Protein AF-A0A7K2ZC32-F1 (afdb_monomer_lite)

Structure (mmCIF, N/CA/C/O backbone):
data_AF-A0A7K2ZC32-F1
#
_entry.id   AF-A0A7K2ZC32-F1
#
loop_
_atom_site.group_PDB
_atom_site.id
_atom_site.type_symbol
_atom_site.label_atom_id
_atom_site.label_alt_id
_atom_site.label_comp_id
_atom_site.label_asym_id
_atom_site.label_entity_id
_atom_site.label_seq_id
_atom_site.pdbx_PDB_ins_code
_atom_site.Cartn_x
_atom_site.Cartn_y
_atom_site.Cartn_z
_atom_site.occupancy
_atom_site.B_iso_or_equiv
_atom_site.auth_seq_id
_atom_site.auth_comp_id
_atom_site.auth_asym_id
_atom_site.auth_atom_id
_atom_site.pdbx_PDB_model_num
ATOM 1 N N . MET A 1 1 ? 11.522 6.679 -8.297 1.00 77.69 1 MET A N 1
ATOM 2 C CA . MET A 1 1 ? 11.304 6.200 -6.911 1.00 77.69 1 MET A CA 1
ATOM 3 C C . MET A 1 1 ? 10.439 7.129 -6.068 1.00 77.69 1 MET A C 1
ATOM 5 O O . MET A 1 1 ? 9.883 6.649 -5.090 1.00 77.69 1 MET A O 1
ATOM 9 N N . LEU A 1 2 ? 10.298 8.417 -6.407 1.00 86.56 2 LEU A N 1
ATOM 10 C CA . LEU A 1 2 ? 9.569 9.373 -5.564 1.00 86.56 2 LEU A CA 1
ATOM 11 C C . LEU A 1 2 ? 8.123 8.941 -5.275 1.00 86.56 2 LEU A C 1
ATOM 13 O O . LEU A 1 2 ? 7.715 8.970 -4.123 1.00 86.56 2 LEU A O 1
ATOM 17 N N . VAL A 1 3 ? 7.392 8.446 -6.281 1.00 87.44 3 VAL A N 1
ATOM 18 C CA . VAL A 1 3 ? 6.014 7.951 -6.104 1.00 87.44 3 VAL A CA 1
ATOM 19 C C . VAL A 1 3 ? 5.949 6.777 -5.120 1.00 87.44 3 VAL A C 1
ATOM 21 O O . VAL A 1 3 ? 5.166 6.815 -4.177 1.00 87.44 3 VAL A O 1
ATOM 24 N N . SER A 1 4 ? 6.800 5.757 -5.283 1.00 88.00 4 SER A N 1
ATOM 25 C CA . SER A 1 4 ? 6.848 4.602 -4.373 1.00 88.00 4 SER A CA 1
ATOM 26 C C . SER A 1 4 ? 7.157 5.018 -2.931 1.00 88.00 4 SER A C 1
ATOM 28 O O . SER A 1 4 ? 6.517 4.541 -1.992 1.00 88.00 4 SER A O 1
ATOM 30 N N . LEU A 1 5 ? 8.119 5.927 -2.744 1.00 90.19 5 LEU A N 1
ATOM 31 C CA . LEU A 1 5 ? 8.491 6.433 -1.422 1.00 90.19 5 LEU A CA 1
ATOM 32 C C . LEU A 1 5 ? 7.382 7.291 -0.806 1.00 90.19 5 LEU A C 1
ATOM 34 O O . LEU A 1 5 ? 7.105 7.152 0.380 1.00 90.19 5 LEU A O 1
ATOM 38 N N . ALA A 1 6 ? 6.713 8.126 -1.604 1.00 92.94 6 ALA A N 1
ATOM 39 C CA . ALA A 1 6 ? 5.581 8.926 -1.151 1.00 92.94 6 ALA A CA 1
ATOM 40 C C . ALA A 1 6 ? 4.414 8.038 -0.693 1.00 92.94 6 ALA A C 1
ATOM 42 O O . ALA A 1 6 ? 3.848 8.286 0.367 1.00 92.94 6 ALA A O 1
ATOM 43 N N . LEU A 1 7 ? 4.104 6.968 -1.434 1.00 92.56 7 LEU A N 1
ATOM 44 C CA . LEU A 1 7 ? 3.081 5.988 -1.049 1.00 92.56 7 LEU A CA 1
ATOM 45 C C . LEU A 1 7 ? 3.449 5.240 0.240 1.00 92.56 7 LEU A C 1
ATOM 47 O O . LEU A 1 7 ? 2.595 5.065 1.107 1.00 92.56 7 LEU A O 1
ATOM 51 N N . LEU A 1 8 ? 4.717 4.838 0.400 1.00 92.38 8 LEU A N 1
ATOM 52 C CA . LEU A 1 8 ? 5.197 4.210 1.639 1.00 92.38 8 LEU A CA 1
ATOM 53 C C . LEU A 1 8 ? 5.084 5.150 2.828 1.00 92.38 8 LEU A C 1
ATOM 55 O O . LEU A 1 8 ? 4.583 4.756 3.879 1.00 92.38 8 LEU A O 1
ATOM 59 N N . LEU A 1 9 ? 5.532 6.393 2.658 1.00 96.00 9 LEU A N 1
ATOM 60 C CA . LEU A 1 9 ? 5.474 7.401 3.703 1.00 96.00 9 LEU A CA 1
ATOM 61 C C . LEU A 1 9 ? 4.022 7.709 4.077 1.00 96.00 9 LEU A C 1
ATOM 63 O O . LEU A 1 9 ? 3.698 7.738 5.260 1.00 96.00 9 LEU A O 1
ATOM 67 N N . LEU A 1 10 ? 3.140 7.872 3.088 1.00 95.69 10 LEU A N 1
ATOM 68 C CA . LEU A 1 10 ? 1.712 8.092 3.304 1.00 95.69 10 LEU A CA 1
ATOM 69 C C . LEU A 1 10 ? 1.089 6.935 4.088 1.00 95.69 10 LEU A C 1
ATOM 71 O O . LEU A 1 10 ? 0.424 7.172 5.097 1.00 95.69 10 LEU A O 1
ATOM 75 N N . GLY A 1 11 ? 1.335 5.693 3.666 1.00 93.69 11 GLY A N 1
ATOM 76 C CA . GLY A 1 11 ? 0.842 4.508 4.361 1.00 93.69 11 GLY A CA 1
ATOM 77 C C . GLY A 1 11 ? 1.366 4.424 5.797 1.00 93.69 11 GLY A C 1
ATOM 78 O O . GLY A 1 11 ? 0.586 4.216 6.725 1.00 93.69 11 GLY A O 1
ATOM 79 N N . ALA A 1 12 ? 2.668 4.638 6.002 1.00 94.81 12 ALA A N 1
ATOM 80 C CA . ALA A 1 12 ? 3.301 4.568 7.318 1.00 94.81 12 ALA A CA 1
ATOM 81 C C . ALA A 1 12 ? 2.800 5.666 8.268 1.00 94.81 12 ALA A C 1
ATOM 83 O O . ALA A 1 12 ? 2.440 5.383 9.411 1.00 94.81 12 ALA A O 1
ATOM 84 N N . LEU A 1 13 ? 2.716 6.913 7.795 1.00 96.44 13 LEU A N 1
ATOM 85 C CA . LEU A 1 13 ? 2.178 8.027 8.576 1.00 96.44 13 LEU A CA 1
ATOM 86 C C . LEU A 1 13 ? 0.713 7.783 8.936 1.00 96.44 13 LEU A C 1
ATOM 88 O O . LEU A 1 13 ? 0.324 7.962 10.089 1.00 96.44 13 LEU A O 1
ATOM 92 N N . THR A 1 14 ? -0.085 7.314 7.978 1.00 95.00 14 THR A N 1
ATOM 93 C CA . THR A 1 14 ? -1.499 7.007 8.210 1.00 95.00 14 THR A CA 1
ATOM 94 C C . THR A 1 14 ? -1.657 5.889 9.245 1.00 95.00 14 THR A C 1
ATOM 96 O O . THR A 1 14 ? -2.480 6.022 10.150 1.00 95.00 14 THR A O 1
ATOM 99 N N . ALA A 1 15 ? -0.834 4.837 9.189 1.00 93.38 15 ALA A N 1
ATOM 100 C CA . ALA A 1 15 ? -0.842 3.747 10.167 1.00 93.38 15 ALA A CA 1
ATOM 101 C C . ALA A 1 15 ? -0.456 4.205 11.588 1.00 93.38 15 ALA A C 1
ATOM 103 O O . ALA A 1 15 ? -1.016 3.718 12.568 1.00 93.38 15 ALA A O 1
ATOM 104 N N . LEU A 1 16 ? 0.469 5.162 11.712 1.00 95.94 16 LEU A N 1
ATOM 105 C CA . LEU A 1 16 ? 0.940 5.674 13.005 1.00 95.94 16 LEU A CA 1
ATOM 106 C C . LEU A 1 16 ? -0.010 6.705 13.630 1.00 95.94 16 LEU A C 1
ATOM 108 O O . LEU A 1 16 ? -0.177 6.749 14.852 1.00 95.94 16 LEU A O 1
ATOM 112 N N . VAL A 1 17 ? -0.606 7.568 12.806 1.00 95.69 17 VAL A N 1
ATOM 113 C CA . VAL A 1 17 ? -1.383 8.723 13.274 1.00 95.69 17 VAL A CA 1
ATOM 114 C C . VAL A 1 17 ? -2.856 8.368 13.481 1.00 95.69 17 VAL A C 1
ATOM 116 O O . VAL A 1 17 ? -3.448 8.799 14.475 1.00 95.69 17 VAL A O 1
ATOM 119 N N . THR A 1 18 ? -3.442 7.540 12.610 1.00 92.44 18 THR A N 1
ATOM 120 C CA . THR A 1 18 ? -4.878 7.205 12.659 1.00 92.44 18 THR A CA 1
ATOM 121 C C . THR A 1 18 ? -5.338 6.635 14.003 1.00 92.44 18 THR A C 1
ATOM 123 O O . THR A 1 18 ? -6.340 7.140 14.509 1.00 92.44 18 THR A O 1
ATOM 126 N N . PRO A 1 19 ? -4.646 5.668 14.644 1.00 90.31 19 PRO A N 1
ATOM 127 C CA . PRO A 1 19 ? -5.101 5.115 15.922 1.00 90.31 19 PRO A CA 1
ATOM 128 C C . PRO A 1 19 ? -5.273 6.193 16.997 1.00 90.31 19 PRO A C 1
ATOM 130 O O . PRO A 1 19 ? -6.259 6.214 17.732 1.00 90.31 19 PRO A O 1
ATOM 133 N N . ARG A 1 20 ? -4.327 7.142 17.053 1.00 91.00 20 ARG A N 1
ATOM 134 C CA . ARG A 1 20 ? -4.350 8.251 18.016 1.00 91.00 20 ARG A CA 1
ATOM 135 C C . ARG A 1 20 ? -5.461 9.250 17.712 1.00 91.00 20 ARG A C 1
ATOM 137 O O . ARG A 1 20 ? -6.058 9.778 18.645 1.00 91.00 20 ARG A O 1
ATOM 144 N N . LEU A 1 21 ? -5.728 9.521 16.434 1.00 90.75 21 LEU A N 1
ATOM 145 C CA . LEU A 1 21 ? -6.829 10.395 16.024 1.00 90.75 21 LEU A CA 1
ATOM 146 C C . LEU A 1 21 ? -8.187 9.761 16.333 1.00 90.75 21 LEU A C 1
ATOM 148 O O . LEU A 1 21 ? -9.045 10.422 16.912 1.00 90.75 21 LEU A O 1
ATOM 152 N N . MET A 1 22 ? -8.358 8.475 16.025 1.00 88.88 22 MET A N 1
ATOM 153 C CA . MET A 1 22 ? -9.594 7.741 16.296 1.00 88.88 22 MET A CA 1
ATOM 154 C C . MET A 1 22 ? -9.901 7.627 17.789 1.00 88.88 22 MET A C 1
ATOM 156 O O . MET A 1 22 ? -11.054 7.794 18.177 1.00 88.88 22 MET A O 1
ATOM 160 N N . ALA A 1 23 ? -8.879 7.424 18.629 1.00 87.81 23 ALA A N 1
ATOM 161 C CA . ALA A 1 23 ? -9.035 7.392 20.085 1.00 87.81 23 ALA A CA 1
ATOM 162 C C . ALA A 1 23 ? -9.466 8.745 20.686 1.00 87.81 23 ALA A C 1
ATOM 164 O O . ALA A 1 23 ? -10.003 8.785 21.789 1.00 87.81 23 ALA A O 1
ATOM 165 N N . ARG A 1 24 ? -9.213 9.860 19.988 1.00 88.81 24 ARG A N 1
ATOM 166 C CA . ARG A 1 24 ? -9.576 11.218 20.433 1.00 88.81 24 ARG A CA 1
ATOM 167 C C . ARG A 1 24 ? -10.883 11.729 19.826 1.00 88.81 24 ARG A C 1
ATOM 169 O O . ARG A 1 24 ? -11.396 12.750 20.282 1.00 88.81 24 ARG A O 1
ATOM 176 N N . ALA A 1 25 ? -11.391 11.077 18.785 1.00 87.06 25 ALA A N 1
ATOM 177 C CA . ALA A 1 25 ? -12.604 11.492 18.099 1.00 87.06 25 ALA A CA 1
ATOM 178 C C . ALA A 1 25 ? -13.843 11.229 18.969 1.00 87.06 25 ALA A C 1
ATOM 180 O O . ALA A 1 25 ? -13.939 10.203 19.640 1.00 87.06 25 ALA A O 1
ATOM 181 N N . ARG A 1 26 ? -14.807 12.157 18.943 1.00 85.00 26 ARG A N 1
ATOM 182 C CA . ARG A 1 26 ? -16.142 11.932 19.510 1.00 85.00 26 ARG A CA 1
ATOM 183 C C . ARG A 1 26 ? -17.007 11.282 18.439 1.00 85.00 26 ARG A C 1
ATOM 185 O O .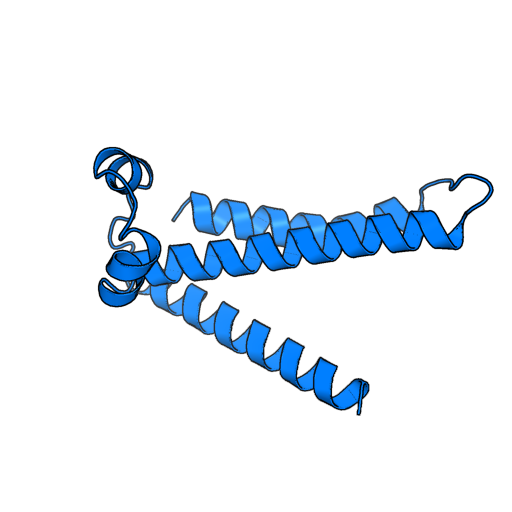 ARG A 1 26 ? -17.154 11.848 17.357 1.00 85.00 26 ARG A O 1
ATOM 192 N N . TRP A 1 27 ? -17.550 10.110 18.737 1.00 81.88 27 TRP A N 1
ATOM 193 C CA . TRP A 1 27 ? -18.388 9.359 17.810 1.00 81.88 27 TRP A CA 1
ATOM 194 C C . TRP A 1 27 ? -19.873 9.625 18.123 1.00 81.88 27 TRP A C 1
ATOM 196 O O . TRP A 1 27 ? -20.222 9.742 19.293 1.00 81.88 27 TRP A O 1
ATOM 206 N N . PRO A 1 28 ? -20.743 9.786 17.111 1.00 76.88 28 PRO A N 1
ATOM 207 C CA . PRO A 1 28 ? -22.193 9.924 17.306 1.00 76.88 28 PRO A CA 1
ATOM 208 C C . PRO A 1 28 ? -22.833 8.591 17.744 1.00 76.88 28 PRO A C 1
ATOM 210 O O . PRO A 1 28 ? -22.164 7.564 17.684 1.00 76.88 28 PRO A O 1
ATOM 213 N N . GLU A 1 29 ? -24.127 8.575 18.113 1.00 69.25 29 GLU A N 1
ATOM 214 C CA . GLU A 1 29 ? -24.822 7.483 18.848 1.00 69.25 29 GLU A CA 1
ATOM 215 C C . GLU A 1 29 ? -24.643 6.037 18.316 1.00 69.25 29 GLU A C 1
ATOM 217 O O . GLU A 1 29 ? -24.908 5.079 19.041 1.00 69.25 29 GLU A O 1
ATOM 222 N N . ARG A 1 30 ? -24.161 5.829 17.081 1.00 67.06 30 ARG A N 1
ATOM 223 C CA . ARG A 1 30 ? -23.692 4.521 16.571 1.00 67.06 30 ARG A CA 1
ATOM 224 C C . ARG A 1 30 ? -22.184 4.320 16.765 1.00 67.06 30 ARG A C 1
ATOM 226 O O . ARG A 1 30 ? -21.483 3.891 15.841 1.00 67.06 30 ARG A O 1
ATOM 233 N N . GLU A 1 31 ? -21.711 4.619 17.970 1.00 65.56 31 GLU A N 1
ATOM 234 C CA . GLU A 1 31 ? -20.295 4.772 18.326 1.00 65.56 31 GLU A CA 1
ATOM 235 C C . GLU A 1 31 ? -19.372 3.639 17.830 1.00 65.56 31 GLU A C 1
ATOM 237 O O . GLU A 1 31 ? -18.367 3.950 17.187 1.00 65.56 31 GLU A O 1
ATOM 242 N N . PRO A 1 32 ? -19.680 2.337 18.017 1.00 75.56 32 PRO A N 1
ATOM 243 C CA . PRO A 1 32 ? -18.739 1.288 17.627 1.00 75.56 32 PRO A CA 1
ATOM 244 C C . PRO A 1 32 ? -18.728 1.026 16.117 1.00 75.56 32 PRO A C 1
ATOM 246 O O . PRO A 1 32 ? -17.680 0.730 15.549 1.00 75.56 32 PRO A O 1
ATOM 249 N N . VAL A 1 33 ? -19.875 1.142 15.438 1.00 87.19 33 VAL A N 1
ATOM 250 C CA . VAL A 1 33 ? -20.010 0.706 14.037 1.00 87.19 33 VAL A CA 1
ATOM 251 C C . VAL A 1 33 ? -19.309 1.671 13.089 1.00 87.19 33 VAL A C 1
ATOM 253 O O . VAL A 1 33 ? -18.578 1.236 12.200 1.00 87.19 33 VAL A O 1
ATOM 256 N N . VAL A 1 34 ? -19.506 2.978 13.278 1.00 87.38 34 VAL A N 1
ATOM 257 C CA . VAL A 1 34 ? -18.889 3.994 12.411 1.00 87.38 34 VAL A CA 1
ATOM 258 C C . VAL A 1 34 ? -17.379 4.037 12.637 1.00 87.38 34 VAL A C 1
ATOM 260 O O . VAL A 1 34 ? -16.624 4.097 11.667 1.00 87.38 34 VAL A O 1
ATOM 263 N N . ALA A 1 35 ? -16.932 3.918 13.892 1.00 87.75 35 ALA A N 1
ATOM 264 C CA . ALA A 1 35 ? -15.513 3.819 14.216 1.00 87.75 35 ALA A CA 1
ATOM 265 C C . ALA A 1 35 ? -14.865 2.610 13.531 1.00 87.75 35 ALA A C 1
ATOM 267 O O . ALA A 1 35 ? -13.852 2.758 12.848 1.00 87.75 35 ALA A O 1
ATOM 268 N N . LEU A 1 36 ? -15.481 1.430 13.628 1.00 90.38 36 LEU A N 1
ATOM 269 C CA . LEU A 1 36 ? -14.993 0.227 12.952 1.00 90.38 36 LEU A CA 1
ATOM 270 C C . LEU A 1 36 ? -14.917 0.414 11.434 1.00 90.38 36 LEU A C 1
ATOM 272 O O . LEU A 1 36 ? -13.888 0.103 10.843 1.00 90.38 36 LEU A O 1
ATOM 276 N N . TRP A 1 37 ? -15.956 0.962 10.801 1.00 91.50 37 TRP A N 1
ATOM 277 C CA . TRP A 1 37 ? -15.956 1.205 9.354 1.00 91.50 37 TRP A CA 1
ATOM 278 C C . TRP A 1 37 ? -14.841 2.149 8.912 1.00 91.50 37 TRP A C 1
ATOM 280 O O . TRP A 1 37 ? -14.115 1.846 7.965 1.00 91.50 37 TRP A O 1
ATOM 290 N N . VAL A 1 38 ? -14.667 3.269 9.617 1.00 91.94 38 VAL A N 1
ATOM 291 C CA . VAL A 1 38 ? -13.589 4.223 9.326 1.00 91.94 38 VAL A CA 1
ATOM 292 C C . VAL A 1 38 ? -12.227 3.554 9.491 1.00 91.94 38 VAL A C 1
ATOM 294 O O . VAL A 1 38 ? -11.371 3.697 8.619 1.00 91.94 38 VAL A O 1
ATOM 297 N N . TRP A 1 39 ? -12.040 2.772 10.555 1.00 93.19 39 TRP A N 1
ATOM 298 C CA . TRP A 1 39 ? -10.805 2.026 10.772 1.00 93.19 39 TRP A CA 1
ATOM 299 C C . TRP A 1 39 ? -10.509 1.050 9.629 1.00 93.19 39 TRP A C 1
ATOM 301 O O . TRP A 1 39 ? -9.396 1.050 9.107 1.00 93.19 39 TRP A O 1
ATOM 311 N N . GLN A 1 40 ? -11.499 0.271 9.183 1.00 94.69 40 GLN A N 1
ATOM 312 C CA . GLN A 1 40 ? -11.327 -0.670 8.070 1.00 94.69 40 GLN A CA 1
ATOM 313 C C . GLN A 1 40 ? -10.962 0.045 6.767 1.00 94.69 40 GLN A C 1
ATOM 315 O O . GLN A 1 40 ? -10.042 -0.383 6.069 1.00 94.69 40 GLN A O 1
ATOM 320 N N . CYS A 1 41 ? -11.619 1.167 6.461 1.00 95.00 41 CYS A N 1
ATOM 321 C CA . CYS A 1 41 ? -11.277 1.983 5.297 1.00 95.00 41 CYS A CA 1
ATOM 322 C C . CYS A 1 41 ? -9.831 2.490 5.362 1.00 95.00 41 CYS A C 1
ATOM 324 O O . CYS A 1 41 ? -9.119 2.462 4.356 1.00 95.00 41 CYS A O 1
ATOM 326 N N . VAL A 1 42 ? -9.372 2.915 6.541 1.00 95.81 42 VAL A N 1
ATOM 327 C CA . VAL A 1 42 ? -7.988 3.362 6.718 1.00 95.81 42 VAL A CA 1
ATOM 328 C C . VAL A 1 42 ? -7.004 2.207 6.552 1.00 95.81 42 VAL A C 1
ATOM 330 O O . VAL A 1 42 ? -6.02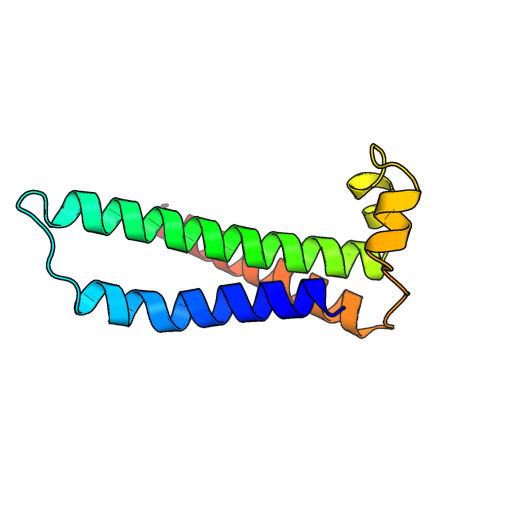9 2.349 5.814 1.00 95.81 42 VAL A O 1
ATOM 333 N N . VAL A 1 43 ? -7.257 1.060 7.185 1.00 95.50 43 VAL A N 1
ATOM 334 C CA . VAL A 1 43 ? -6.414 -0.136 7.038 1.00 95.50 43 VAL A CA 1
ATOM 335 C C . VAL A 1 43 ? -6.327 -0.548 5.569 1.00 95.50 43 VAL A C 1
ATOM 337 O O . VAL A 1 43 ? -5.225 -0.755 5.062 1.00 95.50 43 VAL A O 1
ATOM 340 N N . ALA A 1 44 ? -7.454 -0.585 4.856 1.00 96.31 44 ALA A N 1
ATOM 341 C CA . ALA A 1 44 ? -7.482 -0.870 3.425 1.00 96.31 44 ALA A CA 1
ATOM 342 C C . ALA A 1 44 ? -6.640 0.141 2.627 1.00 96.31 44 ALA A C 1
ATOM 344 O O . ALA A 1 44 ? -5.825 -0.262 1.799 1.00 96.31 44 ALA A O 1
ATOM 345 N N . GLY A 1 45 ? -6.764 1.441 2.912 1.00 95.56 45 GLY A N 1
ATOM 346 C CA . GLY A 1 45 ? -5.963 2.485 2.265 1.00 95.56 45 GLY A CA 1
ATOM 347 C C . GLY A 1 45 ? -4.456 2.341 2.512 1.00 95.56 45 GLY A C 1
ATOM 348 O O . GLY A 1 45 ? -3.656 2.502 1.584 1.00 95.56 45 GLY A O 1
ATOM 349 N N . VAL A 1 46 ? -4.054 1.975 3.733 1.00 96.25 46 VAL A N 1
ATOM 350 C CA . VAL A 1 46 ? -2.654 1.666 4.065 1.00 96.25 46 VAL A CA 1
ATOM 351 C C . VAL A 1 46 ? -2.180 0.461 3.255 1.00 96.25 46 VAL A C 1
ATOM 353 O O . VAL A 1 46 ? -1.168 0.560 2.564 1.00 96.25 46 VAL A O 1
ATOM 356 N N . LEU A 1 47 ? -2.923 -0.648 3.263 1.00 95.25 47 LEU A N 1
ATOM 357 C CA . LEU A 1 47 ? -2.556 -1.858 2.520 1.00 95.25 47 LEU A CA 1
ATOM 358 C C . LEU A 1 47 ? -2.425 -1.591 1.015 1.00 95.25 47 LEU A C 1
ATOM 360 O O . LEU A 1 47 ? -1.440 -2.005 0.405 1.00 95.25 47 LEU A O 1
ATOM 364 N N . VAL A 1 48 ? -3.359 -0.835 0.431 1.00 95.94 48 VAL A N 1
ATOM 365 C CA . VAL A 1 48 ? -3.301 -0.415 -0.977 1.00 95.94 48 VAL A CA 1
ATOM 366 C C . VAL A 1 48 ? -2.062 0.441 -1.246 1.00 95.94 48 VAL A C 1
ATOM 368 O O . VAL A 1 48 ? -1.376 0.219 -2.242 1.00 95.94 48 VAL A O 1
ATOM 371 N N . SER A 1 49 ? -1.716 1.371 -0.353 1.00 94.94 49 SER A N 1
ATOM 372 C CA . SER A 1 49 ? -0.524 2.220 -0.505 1.00 94.94 49 SER A CA 1
ATOM 373 C C . SER A 1 49 ? 0.769 1.397 -0.509 1.00 94.94 49 SER A C 1
ATOM 375 O O . SER A 1 49 ? 1.635 1.593 -1.368 1.00 94.94 49 SER A O 1
ATOM 377 N N . PHE A 1 50 ? 0.885 0.431 0.407 1.00 93.31 50 PHE A N 1
ATOM 378 C CA . PHE A 1 50 ? 2.028 -0.482 0.474 1.00 93.31 50 PHE A CA 1
ATOM 379 C C . PHE A 1 50 ? 2.092 -1.406 -0.754 1.00 93.31 50 PHE A C 1
ATOM 381 O O . PHE A 1 50 ? 3.162 -1.559 -1.347 1.00 93.31 50 PHE A O 1
ATOM 388 N N . ALA A 1 51 ? 0.956 -1.957 -1.193 1.00 93.00 51 ALA A N 1
ATOM 389 C CA . ALA A 1 51 ? 0.875 -2.817 -2.374 1.00 93.00 51 ALA A CA 1
ATOM 390 C C . ALA A 1 51 ? 1.237 -2.072 -3.671 1.00 93.00 51 ALA A C 1
ATOM 392 O O . ALA A 1 51 ? 1.991 -2.589 -4.500 1.00 93.00 51 ALA A O 1
ATOM 393 N N . LEU A 1 52 ? 0.761 -0.835 -3.840 1.00 92.25 52 LEU A N 1
ATOM 394 C CA . LEU A 1 52 ? 1.121 0.008 -4.981 1.00 92.25 52 LEU A CA 1
ATOM 395 C C . LEU A 1 52 ? 2.605 0.375 -4.955 1.00 92.25 52 LEU A C 1
ATOM 397 O O . LEU A 1 52 ? 3.273 0.276 -5.982 1.00 92.25 52 LEU A O 1
ATOM 401 N N . SER A 1 53 ? 3.152 0.735 -3.791 1.00 91.62 53 SER A N 1
ATOM 402 C CA . SER A 1 53 ? 4.584 1.022 -3.675 1.00 91.62 53 SER A CA 1
ATOM 403 C C . SER A 1 53 ? 5.455 -0.189 -4.018 1.00 91.62 53 SER A C 1
ATOM 405 O O . SER A 1 53 ? 6.434 -0.056 -4.760 1.00 91.62 53 SER A O 1
ATOM 407 N N . MET A 1 54 ? 5.067 -1.379 -3.551 1.00 93.12 54 MET A N 1
ATOM 408 C CA . MET A 1 54 ? 5.707 -2.641 -3.921 1.00 93.12 54 MET A CA 1
ATOM 409 C C . MET A 1 54 ? 5.647 -2.859 -5.435 1.00 93.12 54 MET A C 1
ATOM 411 O O . MET A 1 54 ? 6.677 -3.114 -6.054 1.00 93.12 54 MET A O 1
ATOM 415 N N . THR A 1 55 ? 4.469 -2.693 -6.040 1.00 90.38 55 THR A N 1
ATOM 416 C CA . THR A 1 55 ? 4.245 -2.907 -7.478 1.00 90.38 55 THR A CA 1
ATOM 417 C C . THR A 1 55 ? 5.070 -1.945 -8.331 1.00 90.38 55 THR A C 1
ATOM 419 O O . THR A 1 55 ? 5.754 -2.378 -9.258 1.00 90.38 55 THR A O 1
ATOM 422 N N . PHE A 1 56 ? 5.091 -0.651 -7.999 1.00 88.56 56 PHE A N 1
ATOM 423 C CA . PHE A 1 56 ? 5.917 0.330 -8.707 1.00 88.56 56 PHE A CA 1
ATOM 424 C C . PHE A 1 56 ? 7.415 0.084 -8.509 1.00 88.56 56 PHE A C 1
ATOM 426 O O . PHE A 1 56 ? 8.194 0.258 -9.444 1.00 88.56 56 PHE A O 1
ATOM 433 N N . SER A 1 57 ? 7.834 -0.349 -7.319 1.00 87.81 57 SER A N 1
ATOM 434 C CA . SER A 1 57 ? 9.235 -0.709 -7.063 1.00 87.81 57 SER A CA 1
ATOM 435 C C . SER A 1 57 ? 9.642 -1.957 -7.858 1.00 87.81 57 SER A C 1
ATOM 437 O O . SER A 1 57 ? 10.712 -1.975 -8.463 1.00 87.81 57 SER A O 1
ATOM 439 N N . ALA A 1 58 ? 8.756 -2.951 -7.964 1.00 86.94 58 ALA A N 1
ATOM 440 C CA . ALA A 1 58 ? 8.969 -4.148 -8.769 1.00 86.94 58 ALA A CA 1
ATOM 441 C C . ALA A 1 58 ? 8.982 -3.843 -10.278 1.00 86.94 58 ALA A C 1
ATOM 443 O O . ALA A 1 58 ? 9.849 -4.337 -10.992 1.00 86.94 58 ALA A O 1
ATOM 444 N N . ALA A 1 59 ? 8.086 -2.984 -10.769 1.00 86.56 59 ALA A N 1
ATOM 445 C CA . ALA A 1 59 ? 8.066 -2.549 -12.168 1.00 86.56 59 ALA A CA 1
ATOM 446 C C . ALA A 1 59 ? 9.293 -1.696 -12.548 1.00 86.56 59 ALA A C 1
ATOM 448 O O . ALA A 1 59 ? 9.715 -1.691 -13.705 1.00 86.56 59 ALA A O 1
ATOM 449 N N . ALA A 1 60 ? 9.888 -0.979 -11.589 1.00 84.75 60 ALA A N 1
ATOM 450 C CA . ALA A 1 60 ? 11.152 -0.274 -11.798 1.00 84.75 60 ALA A CA 1
ATOM 451 C C . ALA A 1 60 ? 12.354 -1.235 -11.867 1.00 84.75 60 ALA A C 1
ATOM 453 O O . ALA A 1 60 ? 13.299 -0.964 -12.607 1.00 84.75 60 ALA A O 1
ATOM 454 N N . ALA A 1 61 ? 12.311 -2.340 -11.115 1.00 84.88 61 ALA A N 1
ATOM 455 C CA . ALA A 1 61 ? 13.385 -3.328 -11.029 1.00 84.88 61 ALA A CA 1
ATOM 456 C C . ALA A 1 61 ? 13.350 -4.379 -12.154 1.00 84.88 61 ALA A C 1
ATOM 458 O O . ALA A 1 61 ? 14.398 -4.755 -12.678 1.00 84.88 61 ALA A O 1
ATOM 459 N N . TR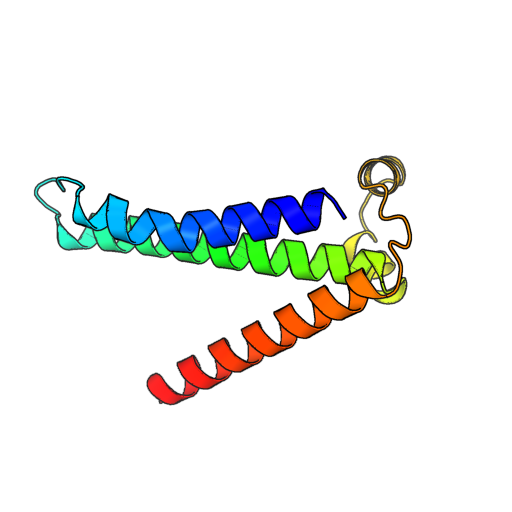P A 1 62 ? 12.160 -4.852 -12.540 1.00 84.12 62 TRP A N 1
ATOM 460 C CA . TRP A 1 62 ? 11.980 -5.964 -13.477 1.00 84.1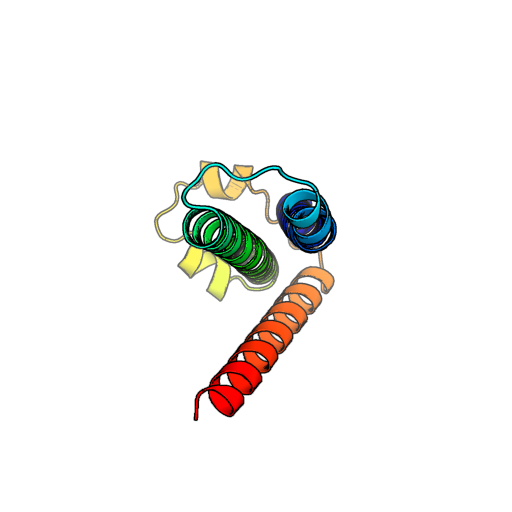2 62 TRP A CA 1
ATOM 461 C C . TRP A 1 62 ? 11.079 -5.590 -14.655 1.00 84.12 62 TRP A C 1
ATOM 463 O O . TRP A 1 62 ? 9.903 -5.260 -14.493 1.00 84.12 62 TRP A O 1
ATOM 473 N N . GLN A 1 63 ? 11.607 -5.752 -15.872 1.00 78.44 63 GLN A N 1
ATOM 474 C CA . GLN A 1 63 ? 10.862 -5.496 -17.110 1.00 78.44 63 GLN A CA 1
ATOM 475 C C . GLN A 1 63 ? 9.663 -6.433 -17.290 1.00 78.44 63 GLN A C 1
ATOM 477 O O . GLN A 1 63 ? 8.639 -6.002 -17.803 1.00 78.44 63 GLN A O 1
ATOM 482 N N . ALA A 1 64 ? 9.742 -7.679 -16.812 1.00 80.88 64 ALA A N 1
ATOM 483 C CA . ALA A 1 64 ? 8.611 -8.608 -16.855 1.00 80.88 64 ALA A CA 1
ATOM 484 C C . ALA A 1 64 ? 7.396 -8.067 -16.078 1.00 80.88 64 ALA A C 1
ATOM 486 O O . ALA A 1 64 ? 6.274 -8.105 -16.579 1.00 80.88 64 ALA A O 1
ATOM 487 N N . VAL A 1 65 ? 7.628 -7.497 -14.889 1.00 80.00 65 VAL A N 1
ATOM 488 C CA . VAL A 1 65 ? 6.577 -6.880 -14.065 1.00 80.00 65 VAL A CA 1
ATOM 489 C C . VAL A 1 65 ? 6.063 -5.609 -14.731 1.00 80.00 65 VAL A C 1
ATOM 491 O O . VAL A 1 65 ? 4.856 -5.413 -14.845 1.00 80.00 65 VAL A O 1
ATOM 494 N N . ARG A 1 66 ? 6.972 -4.770 -15.237 1.00 80.56 66 ARG A N 1
ATOM 495 C CA . ARG A 1 66 ? 6.619 -3.543 -15.958 1.00 80.56 66 ARG A CA 1
ATOM 496 C C . ARG A 1 66 ? 5.739 -3.815 -17.175 1.00 80.56 66 ARG A C 1
ATOM 498 O O . ARG A 1 66 ? 4.735 -3.137 -17.353 1.00 80.56 66 ARG A O 1
ATOM 505 N N . GLY A 1 67 ? 6.104 -4.817 -17.971 1.00 79.44 67 GLY A N 1
ATOM 506 C CA . GLY A 1 67 ? 5.381 -5.220 -19.170 1.00 79.44 67 GLY A CA 1
ATOM 507 C C . GLY A 1 67 ? 3.966 -5.697 -18.866 1.00 79.44 67 GLY A C 1
ATOM 508 O O . GLY A 1 67 ? 3.071 -5.387 -19.632 1.00 79.44 67 GLY A O 1
ATOM 509 N N . HIS A 1 68 ? 3.736 -6.367 -17.732 1.00 84.56 68 HIS A N 1
ATOM 510 C CA . HIS A 1 68 ? 2.391 -6.795 -17.329 1.00 84.56 68 HIS A CA 1
ATOM 511 C C . HIS A 1 68 ? 1.565 -5.656 -16.720 1.00 84.56 68 HIS A C 1
ATOM 513 O O . HIS A 1 68 ? 0.405 -5.482 -17.077 1.00 84.56 68 HIS A O 1
ATOM 519 N N . VAL A 1 69 ? 2.154 -4.861 -15.819 1.00 83.69 69 VAL A N 1
ATOM 520 C CA . VAL A 1 69 ? 1.445 -3.771 -15.120 1.00 83.69 69 VAL A CA 1
ATOM 521 C C . VAL A 1 69 ? 1.065 -2.642 -16.080 1.00 83.69 69 VAL A C 1
ATOM 523 O O . VAL A 1 69 ? -0.015 -2.070 -15.963 1.00 83.69 69 VAL A O 1
ATOM 526 N N . PHE A 1 70 ? 1.936 -2.336 -17.042 1.00 80.94 70 PHE A N 1
ATOM 527 C CA . PHE A 1 70 ? 1.724 -1.272 -18.022 1.00 80.94 70 PHE A CA 1
ATOM 528 C C . PHE A 1 70 ? 1.316 -1.787 -19.413 1.00 80.94 70 PHE A C 1
ATOM 530 O O . PHE A 1 70 ? 1.232 -0.980 -20.331 1.00 80.94 70 PHE A O 1
ATOM 537 N N . ALA A 1 71 ? 1.011 -3.082 -19.585 1.00 79.75 71 ALA A N 1
ATOM 538 C CA . ALA A 1 71 ? 0.529 -3.642 -20.858 1.00 79.75 71 ALA A CA 1
ATOM 539 C C . ALA A 1 71 ? -0.627 -2.847 -21.504 1.00 79.75 71 ALA A C 1
ATOM 541 O O . ALA A 1 71 ? -0.563 -2.600 -22.707 1.00 79.75 71 ALA A O 1
ATOM 542 N N . PRO A 1 72 ? -1.672 -2.423 -20.762 1.00 80.75 72 PRO A N 1
ATOM 543 C CA . PRO A 1 72 ? -2.773 -1.661 -21.350 1.00 80.75 72 PRO A CA 1
ATOM 544 C C . PRO A 1 72 ? -2.501 -0.147 -21.425 1.00 80.75 72 PRO A C 1
ATOM 546 O O . PRO A 1 72 ? -3.367 0.604 -21.871 1.00 80.75 72 PRO A O 1
ATOM 549 N N . ALA A 1 73 ? -1.352 0.332 -20.937 1.00 76.94 73 ALA A N 1
ATOM 550 C CA . ALA A 1 73 ? -1.105 1.756 -20.747 1.00 76.94 73 ALA A CA 1
ATOM 551 C C . ALA A 1 73 ? -0.491 2.411 -22.001 1.00 76.94 73 ALA A C 1
ATOM 553 O O . ALA A 1 73 ? 0.461 1.876 -22.572 1.00 76.94 73 ALA A O 1
ATOM 554 N N . PRO A 1 74 ? -0.954 3.612 -22.400 1.00 81.31 74 PRO A N 1
ATOM 555 C CA . PRO A 1 74 ? -0.293 4.401 -23.435 1.00 81.31 74 PRO A CA 1
ATOM 556 C C . PRO A 1 74 ? 1.147 4.748 -23.038 1.00 81.31 74 PRO A C 1
ATOM 558 O O . PRO A 1 74 ? 1.420 5.038 -21.870 1.00 81.31 74 PRO A O 1
ATOM 561 N N . HIS A 1 75 ? 2.058 4.813 -24.015 1.00 75.38 75 HIS A N 1
ATOM 562 C CA . HIS A 1 75 ? 3.477 5.114 -23.775 1.00 75.38 75 HIS A CA 1
ATOM 563 C C . HIS A 1 75 ? 3.703 6.414 -22.984 1.00 75.38 75 HIS A C 1
ATOM 565 O O . HIS A 1 75 ? 4.544 6.440 -22.089 1.00 75.38 75 HIS A O 1
ATOM 571 N N . ALA A 1 76 ? 2.873 7.439 -23.211 1.00 80.38 76 ALA A N 1
ATOM 572 C CA . ALA A 1 76 ? 2.915 8.701 -22.469 1.00 80.38 76 ALA A CA 1
ATOM 573 C C . ALA A 1 76 ? 2.745 8.527 -20.944 1.00 80.38 76 ALA A C 1
ATOM 575 O O . ALA A 1 76 ? 3.359 9.251 -20.165 1.00 80.38 76 ALA A O 1
ATOM 576 N N . VAL A 1 77 ? 1.949 7.549 -20.492 1.00 78.75 77 VAL A N 1
ATOM 577 C CA . VAL A 1 77 ? 1.762 7.265 -19.057 1.00 78.75 77 VAL A CA 1
ATOM 578 C C . VAL A 1 77 ? 3.010 6.601 -18.477 1.00 78.75 77 VAL A C 1
ATOM 580 O O . VAL A 1 77 ? 3.450 6.939 -17.380 1.00 78.75 77 VAL A O 1
ATOM 583 N N . VAL A 1 78 ? 3.620 5.680 -19.225 1.00 76.81 78 VAL A N 1
ATOM 584 C CA . VAL A 1 78 ? 4.843 4.980 -18.803 1.00 76.81 78 VAL A CA 1
ATOM 585 C C . VAL A 1 78 ? 6.021 5.950 -18.686 1.00 76.81 78 VAL A C 1
ATOM 587 O O . VAL A 1 78 ? 6.814 5.848 -17.744 1.00 76.81 78 VAL A O 1
ATOM 590 N N . GLU A 1 79 ? 6.110 6.906 -19.611 1.00 74.81 79 GLU A N 1
ATOM 591 C CA . GLU A 1 79 ? 7.098 7.985 -19.590 1.00 74.81 79 GLU A CA 1
ATOM 592 C C . GLU A 1 79 ? 6.855 8.965 -18.440 1.00 74.81 79 GLU A C 1
ATOM 594 O O . GLU A 1 79 ? 7.806 9.309 -17.740 1.00 74.81 79 GLU A O 1
ATOM 599 N N . ALA A 1 80 ? 5.600 9.344 -18.170 1.00 79.25 80 ALA A N 1
ATOM 600 C CA . ALA A 1 80 ? 5.255 10.240 -17.064 1.00 79.25 80 ALA A CA 1
ATOM 601 C C . ALA A 1 80 ? 5.631 9.661 -15.691 1.00 79.25 80 ALA A C 1
ATOM 603 O O . ALA A 1 80 ? 6.097 10.386 -14.811 1.00 79.25 80 ALA A O 1
ATOM 604 N N . TYR A 1 81 ? 5.481 8.346 -15.505 1.00 72.25 81 TYR A N 1
ATOM 605 C CA . TYR A 1 81 ? 5.935 7.687 -14.280 1.00 72.25 81 TYR A CA 1
ATOM 606 C C . TYR A 1 81 ? 7.457 7.547 -14.194 1.00 72.25 81 TYR A C 1
ATOM 608 O O . TYR A 1 81 ? 7.950 7.210 -13.112 1.00 72.25 81 TYR A O 1
ATOM 616 N N . ALA A 1 82 ? 8.178 7.783 -15.302 1.00 64.38 82 ALA A N 1
ATOM 617 C CA . ALA A 1 82 ? 9.632 7.774 -15.421 1.00 64.38 82 ALA A CA 1
ATOM 618 C C . ALA A 1 82 ? 10.268 6.755 -14.471 1.00 64.38 82 ALA A C 1
ATOM 620 O O . ALA A 1 82 ? 11.103 7.110 -13.631 1.00 64.38 82 ALA A O 1
ATOM 621 N N . LEU A 1 83 ? 9.834 5.481 -14.542 1.00 62.44 83 LEU A N 1
ATOM 622 C CA . LEU A 1 83 ? 10.463 4.419 -13.755 1.00 62.44 83 LEU A CA 1
ATOM 623 C C . LEU A 1 83 ? 11.844 4.154 -14.371 1.00 62.44 83 LEU A C 1
ATOM 625 O O . LEU A 1 83 ? 12.072 3.144 -15.034 1.00 62.44 83 LEU A O 1
ATOM 629 N N . ALA A 1 84 ? 12.755 5.114 -14.252 1.00 57.62 84 ALA A N 1
ATOM 630 C CA . ALA A 1 84 ? 14.162 4.921 -14.511 1.00 57.62 84 ALA A CA 1
ATOM 631 C C . ALA A 1 84 ? 14.625 3.755 -13.633 1.00 57.62 84 ALA A C 1
ATOM 633 O O . ALA A 1 84 ? 14.102 3.556 -12.533 1.00 57.62 84 ALA A O 1
ATOM 634 N N . ALA A 1 85 ? 15.565 2.953 -14.121 1.00 58.44 85 ALA A N 1
ATOM 635 C CA . ALA A 1 85 ? 16.158 1.886 -13.332 1.00 58.44 85 ALA A CA 1
ATOM 636 C C . ALA A 1 85 ? 16.907 2.527 -12.152 1.00 58.44 85 ALA A C 1
ATOM 638 O O . ALA A 1 85 ? 18.080 2.868 -12.256 1.00 58.44 85 ALA A O 1
ATOM 639 N N . TYR A 1 86 ? 16.221 2.736 -11.027 1.00 59.03 86 TYR A N 1
ATOM 640 C CA . TYR A 1 86 ? 16.760 3.377 -9.822 1.00 59.03 86 TYR A CA 1
ATOM 641 C C . TYR A 1 86 ? 17.736 2.453 -9.056 1.00 59.03 86 TYR A C 1
ATOM 643 O O . TYR A 1 86 ? 17.888 2.538 -7.838 1.00 59.03 86 TYR A O 1
ATOM 651 N N . GLY A 1 87 ? 18.411 1.552 -9.770 1.00 66.31 87 GLY A N 1
ATOM 652 C CA . GLY A 1 87 ? 19.375 0.620 -9.212 1.00 66.31 87 GLY A CA 1
ATOM 653 C C . GLY A 1 87 ? 18.754 -0.445 -8.291 1.00 66.31 87 GLY A C 1
ATOM 654 O O . GLY A 1 87 ? 17.529 -0.627 -8.252 1.00 66.31 87 GLY A O 1
ATOM 655 N N . PRO A 1 88 ? 19.602 -1.168 -7.536 1.00 78.75 88 PRO A N 1
ATOM 656 C CA . PRO A 1 88 ? 19.216 -2.359 -6.772 1.00 78.75 88 PRO A CA 1
ATOM 657 C C . PRO A 1 88 ? 18.210 -2.085 -5.641 1.00 78.75 88 PRO A C 1
ATOM 659 O O . PRO A 1 88 ? 17.494 -2.991 -5.222 1.00 78.75 88 PRO A O 1
ATOM 662 N N . TRP A 1 89 ? 18.090 -0.839 -5.174 1.00 83.62 89 TRP A N 1
ATOM 663 C CA . TRP A 1 89 ? 17.174 -0.457 -4.092 1.00 83.62 89 TRP A CA 1
ATOM 664 C C . TRP A 1 89 ? 15.697 -0.687 -4.414 1.00 83.62 89 TRP A C 1
ATOM 666 O O . TRP A 1 89 ? 14.917 -1.018 -3.523 1.00 83.62 89 TRP A O 1
ATOM 676 N N . SER A 1 90 ? 15.313 -0.549 -5.684 1.00 85.00 90 SER A N 1
ATOM 677 C CA . SER A 1 90 ? 13.944 -0.825 -6.133 1.00 85.00 90 SER A CA 1
ATOM 678 C C . SER A 1 90 ? 13.557 -2.294 -5.913 1.00 85.00 90 SER A C 1
ATOM 680 O O . SER A 1 90 ? 12.491 -2.578 -5.364 1.00 85.00 90 SER A O 1
ATOM 682 N N . ALA A 1 91 ? 14.464 -3.219 -6.239 1.00 85.56 91 ALA A N 1
ATOM 683 C CA . ALA A 1 91 ? 14.286 -4.646 -6.000 1.00 85.56 91 ALA A CA 1
ATOM 684 C C . ALA A 1 91 ? 14.239 -4.966 -4.499 1.00 85.56 91 ALA A C 1
ATOM 686 O O . ALA A 1 91 ? 13.355 -5.697 -4.059 1.00 85.56 91 ALA A O 1
ATOM 687 N N . VAL A 1 92 ? 15.143 -4.377 -3.704 1.00 90.56 92 VAL A N 1
ATOM 688 C CA . VAL A 1 92 ? 15.199 -4.593 -2.246 1.00 90.56 92 VAL A CA 1
ATOM 689 C C . VAL A 1 92 ? 13.885 -4.193 -1.575 1.00 90.56 92 VAL A C 1
ATOM 691 O O . VAL A 1 92 ? 13.324 -4.981 -0.816 1.00 90.56 92 VAL A O 1
ATOM 694 N N . ILE A 1 93 ? 13.360 -3.001 -1.880 1.00 89.38 93 ILE A N 1
ATOM 695 C CA . ILE A 1 93 ? 12.093 -2.520 -1.308 1.00 89.38 93 ILE A CA 1
ATOM 696 C C . ILE A 1 93 ? 10.932 -3.426 -1.726 1.00 89.38 93 ILE A C 1
ATOM 698 O O . ILE A 1 93 ? 10.117 -3.797 -0.884 1.00 89.38 93 ILE A O 1
ATOM 702 N N . ALA A 1 94 ? 10.864 -3.816 -3.002 1.00 90.88 94 ALA A N 1
ATOM 703 C CA . ALA A 1 94 ? 9.809 -4.698 -3.493 1.00 90.88 94 ALA A CA 1
ATOM 704 C C . ALA A 1 94 ? 9.813 -6.061 -2.779 1.00 90.88 94 ALA A C 1
ATOM 706 O O . ALA A 1 94 ? 8.763 -6.519 -2.332 1.00 90.88 94 ALA A O 1
ATOM 707 N N . VAL A 1 95 ? 10.987 -6.682 -2.617 1.00 92.50 95 VAL A N 1
ATOM 708 C CA . VAL A 1 95 ? 11.126 -7.972 -1.921 1.00 92.50 95 VAL A CA 1
ATOM 709 C C . VAL A 1 95 ? 10.780 -7.841 -0.442 1.00 92.50 95 VAL A C 1
ATOM 711 O O . VAL A 1 95 ? 10.043 -8.670 0.085 1.00 92.50 95 VAL A O 1
ATOM 714 N N . LEU A 1 96 ? 11.264 -6.792 0.227 1.00 94.44 96 LEU A N 1
ATOM 715 C CA . LEU A 1 96 ? 10.981 -6.561 1.643 1.00 94.44 96 LEU A CA 1
ATOM 716 C C . LEU A 1 96 ? 9.478 -6.391 1.890 1.00 94.44 96 LEU A C 1
ATOM 718 O O . LEU A 1 96 ? 8.935 -6.990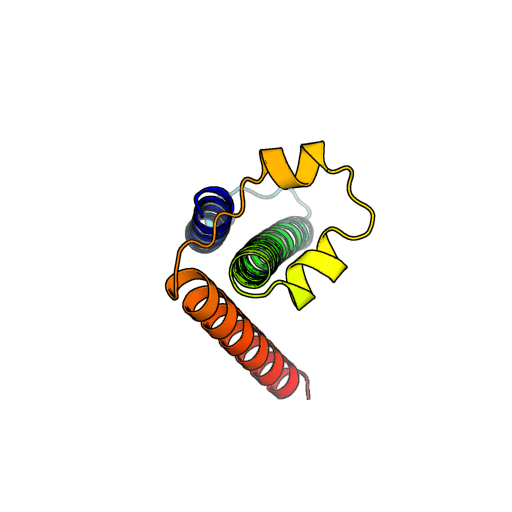 2.818 1.00 94.44 96 LEU A O 1
ATOM 722 N N . LEU A 1 97 ? 8.795 -5.629 1.033 1.00 92.31 97 LEU A N 1
ATOM 723 C CA . LEU A 1 97 ? 7.345 -5.453 1.106 1.00 92.31 97 LEU A CA 1
ATOM 724 C C . LEU A 1 97 ? 6.587 -6.752 0.824 1.00 92.31 97 LEU A C 1
ATOM 726 O O . LEU A 1 97 ? 5.626 -7.050 1.532 1.00 92.31 97 LEU A O 1
ATOM 730 N N . ALA A 1 98 ? 7.032 -7.547 -0.152 1.00 92.50 98 ALA A N 1
ATOM 731 C CA . ALA A 1 98 ? 6.421 -8.837 -0.460 1.00 92.50 98 ALA A CA 1
ATOM 732 C C . ALA A 1 98 ? 6.544 -9.816 0.718 1.00 92.50 98 ALA A C 1
ATOM 734 O O . ALA A 1 98 ? 5.552 -10.422 1.121 1.00 92.50 98 ALA A O 1
ATOM 735 N N . LEU A 1 99 ? 7.738 -9.928 1.309 1.00 95.06 99 LEU A N 1
ATOM 736 C CA . LEU A 1 99 ? 7.982 -10.779 2.476 1.00 95.06 99 LEU A CA 1
ATOM 737 C C . LEU A 1 99 ? 7.185 -10.314 3.696 1.00 95.06 99 LEU A C 1
ATOM 739 O O . LEU A 1 99 ? 6.573 -11.140 4.370 1.00 95.06 99 LEU A O 1
ATOM 743 N N . GLY A 1 100 ? 7.146 -9.004 3.952 1.00 91.50 100 GLY A N 1
ATOM 744 C CA . GLY A 1 100 ? 6.330 -8.429 5.020 1.00 91.50 100 GLY A CA 1
ATOM 745 C C . GLY A 1 100 ? 4.844 -8.744 4.836 1.00 91.50 100 GLY A C 1
ATOM 746 O O . GLY A 1 100 ? 4.201 -9.220 5.767 1.00 91.50 100 GLY A O 1
ATOM 747 N N . GLY A 1 101 ? 4.317 -8.568 3.620 1.00 89.81 101 GLY A N 1
ATOM 748 C CA . GLY A 1 101 ? 2.929 -8.898 3.288 1.00 89.81 101 GLY A CA 1
ATOM 749 C C . GLY A 1 101 ? 2.609 -10.388 3.449 1.00 89.81 101 GLY A C 1
ATOM 750 O O . GLY A 1 101 ? 1.603 -10.734 4.069 1.00 89.81 101 GLY A O 1
ATOM 751 N N . LEU A 1 102 ? 3.485 -11.271 2.959 1.00 94.62 102 LEU A N 1
ATOM 752 C CA . LEU A 1 102 ? 3.376 -12.727 3.128 1.00 94.62 102 LEU A CA 1
ATOM 753 C C . LEU A 1 102 ? 3.380 -13.129 4.604 1.00 94.62 102 LEU A C 1
ATOM 755 O O . LEU A 1 102 ? 2.551 -13.936 5.018 1.00 94.62 102 LEU A O 1
ATOM 759 N N . TRP A 1 103 ? 4.278 -12.551 5.400 1.00 93.50 103 TRP A N 1
ATOM 760 C CA . TRP A 1 103 ? 4.360 -12.818 6.833 1.00 93.50 103 TRP A CA 1
ATOM 761 C C . TRP A 1 103 ? 3.101 -12.358 7.570 1.00 93.50 103 TRP A C 1
ATOM 763 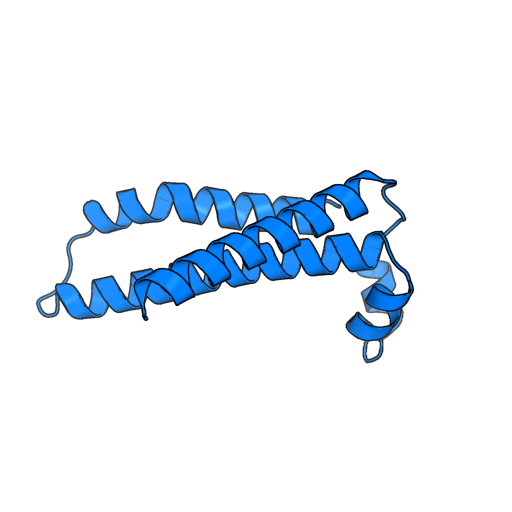O O . TRP A 1 103 ? 2.523 -13.129 8.336 1.00 93.50 103 TRP A O 1
ATOM 773 N N . SER A 1 104 ? 2.639 -11.132 7.313 1.00 90.25 104 SER A N 1
ATOM 774 C CA . SER A 1 104 ? 1.404 -10.606 7.901 1.00 90.25 104 SER A CA 1
ATOM 775 C C . SER A 1 104 ? 0.192 -11.459 7.529 1.00 90.25 104 SER A C 1
ATOM 777 O O . SER A 1 104 ? -0.603 -11.794 8.404 1.00 90.25 104 SER A O 1
ATOM 779 N N . GLY A 1 105 ? 0.077 -11.866 6.262 1.00 90.00 105 GLY A N 1
ATOM 780 C CA . GLY A 1 105 ? -0.984 -12.761 5.806 1.00 90.00 105 GLY A CA 1
ATOM 781 C C . GLY A 1 105 ? -0.908 -14.136 6.468 1.00 90.00 105 GLY A C 1
ATOM 782 O O . GLY A 1 105 ? -1.912 -14.629 6.973 1.00 90.00 105 GLY A O 1
ATOM 783 N N . ALA A 1 106 ? 0.284 -14.732 6.541 1.00 93.94 106 ALA A N 1
ATOM 784 C CA . ALA A 1 106 ? 0.487 -16.021 7.195 1.00 93.94 106 ALA A CA 1
ATOM 785 C C . ALA A 1 106 ? 0.115 -15.974 8.684 1.00 93.94 106 ALA A C 1
ATOM 787 O O . ALA A 1 106 ? -0.550 -16.883 9.170 1.00 93.94 106 ALA A O 1
ATOM 788 N N . MET A 1 107 ? 0.498 -14.916 9.403 1.00 93.06 107 MET A N 1
ATOM 789 C CA . MET A 1 107 ? 0.123 -14.742 10.811 1.00 93.06 107 MET A CA 1
ATOM 790 C C . MET A 1 107 ? -1.384 -14.538 10.979 1.00 93.06 107 MET A C 1
ATOM 792 O O . MET A 1 107 ? -1.973 -15.147 11.865 1.00 93.06 107 MET A O 1
ATOM 796 N N . LEU A 1 108 ? -2.023 -13.768 10.094 1.00 90.44 108 LEU A N 1
ATOM 797 C CA . LEU A 1 108 ? -3.474 -13.587 10.118 1.00 90.44 108 LEU A CA 1
ATOM 798 C C . LEU A 1 108 ? -4.217 -14.914 9.891 1.00 90.44 108 LEU A C 1
ATOM 800 O O . LEU A 1 108 ? -5.152 -15.227 10.620 1.00 90.44 108 LEU A O 1
ATOM 804 N N . LEU A 1 109 ? -3.776 -15.727 8.926 1.00 93.62 109 LEU A N 1
ATOM 805 C CA . LEU A 1 109 ? -4.362 -17.050 8.684 1.00 93.62 109 LEU A CA 1
ATOM 806 C C . LEU A 1 109 ? -4.176 -18.007 9.867 1.00 93.62 109 LEU A C 1
ATOM 808 O O . LEU A 1 109 ? -5.013 -18.884 10.063 1.00 93.62 109 LEU A O 1
ATOM 812 N N . ARG A 1 110 ? -3.083 -17.870 10.626 1.00 91.25 110 ARG A N 1
ATOM 813 C CA . ARG A 1 110 ? -2.843 -18.684 11.825 1.00 91.25 110 ARG A CA 1
ATOM 814 C C . ARG A 1 110 ? -3.767 -18.313 12.977 1.00 91.25 110 ARG A C 1
ATOM 816 O O . ARG A 1 110 ? -4.098 -19.201 13.741 1.00 91.25 110 ARG A O 1
ATOM 823 N N . GLU A 1 111 ? -4.162 -17.050 13.088 1.00 90.50 111 GLU A N 1
ATOM 824 C CA . GLU A 1 111 ? -5.061 -16.583 14.150 1.00 90.50 111 GLU A CA 1
ATOM 825 C C . GLU A 1 111 ? -6.535 -16.896 13.849 1.00 90.50 111 GLU A C 1
ATOM 827 O O . GLU A 1 111 ? -7.328 -17.120 14.755 1.00 90.50 111 GLU A O 1
ATOM 832 N N . ILE A 1 112 ? -6.919 -16.907 12.568 1.00 91.38 112 ILE A N 1
ATOM 833 C CA . ILE A 1 112 ? -8.306 -17.174 12.143 1.00 91.38 112 ILE A CA 1
ATOM 834 C C . ILE A 1 112 ? -8.639 -18.679 12.166 1.00 91.38 112 ILE A C 1
ATOM 836 O O . ILE A 1 112 ? -9.814 -19.047 12.151 1.00 91.38 112 ILE A O 1
ATOM 840 N N . ARG A 1 113 ? -7.623 -19.548 12.165 1.00 70.00 113 ARG A N 1
ATOM 841 C CA . ARG A 1 113 ? -7.776 -21.006 12.130 1.00 70.00 113 ARG A CA 1
ATOM 842 C C . ARG A 1 113 ? -7.786 -21.611 13.525 1.00 70.00 113 ARG A C 1
ATOM 844 O O . ARG A 1 113 ? -8.653 -22.483 13.746 1.00 70.00 113 ARG A O 1
#

Secondary structure (DSSP, 8-state):
-HHHHHHHHHHHHHHHHHHHHHHHPPPPSSHHHHHHHHHHHHHHHHHHHHHHHHHHHHHHH-HHHHHHHSTTS-HHHHHHTT-----HHHHHHHHHHHHHHHHHHHHHHHHH-

Foldseek 3Di:
DVLLVVLQVVLVCLVVVVVVVLVPDDDPPVNPPVSVVVVVVSNVSSLVSLVVSLLLLCLLQDVVSVCVVCVVPDPVVVVVSVSHNPDPVSVVSNVVSVVVVVVVVVVVVVVVD

pLDDT: mean 86.3, std 9.2, range [57.62, 96.44]

Radius of gyration: 17.39 Å; chains: 1; bounding box: 44×33×44 Å

Sequence (113 aa):
MLVSLALLLLGALTALVTPRLMARARWPEREPVVALWVWQCVVAGVLVSFALSMTFSAAAAWQAVRGHVFAPAPHAVVEAYALAAYGPWSAVIAVLLALGGLWSGAMLLREIR